Protein AF-A0A920AB53-F1 (afdb_monomer_lite)

Foldseek 3Di:
DDPDDDDDDFDDDVNHTDDPVPDDDPDDDDDDPVCVVVVVVVVVVVVVVVVVVVCVVPVVD

pLDDT: mean 87.67, std 10.24, range [51.41, 98.44]

Structure (mmCIF, N/CA/C/O backbone):
data_AF-A0A920AB53-F1
#
_entry.id   AF-A0A920AB53-F1
#
loop_
_atom_site.group_PDB
_atom_site.id
_atom_site.type_symbol
_atom_site.label_atom_id
_atom_site.label_alt_id
_atom_site.label_comp_id
_atom_site.label_asym_id
_atom_site.label_entity_id
_atom_site.label_seq_id
_atom_site.pdbx_PDB_ins_code
_atom_site.Cartn_x
_atom_site.Cartn_y
_atom_site.Cartn_z
_atom_site.occupancy
_atom_site.B_iso_or_equiv
_atom_site.auth_seq_id
_atom_site.auth_comp_id
_atom_site.auth_asym_id
_atom_site.auth_atom_id
_atom_site.pdbx_PDB_model_num
ATOM 1 N N . MET A 1 1 ? 27.790 -18.219 2.537 1.00 61.97 1 MET A N 1
ATOM 2 C CA . MET A 1 1 ? 28.110 -17.917 3.950 1.00 61.97 1 MET A CA 1
ATOM 3 C C . MET A 1 1 ? 28.499 -16.458 4.049 1.00 61.97 1 MET A C 1
ATOM 5 O O . MET A 1 1 ? 29.209 -15.982 3.172 1.00 61.97 1 MET A O 1
ATOM 9 N N . ALA A 1 2 ? 27.996 -15.758 5.061 1.00 73.12 2 ALA A N 1
ATOM 10 C CA . ALA A 1 2 ? 28.244 -14.338 5.236 1.00 73.12 2 ALA A CA 1
ATOM 11 C C . ALA A 1 2 ? 29.609 -14.083 5.888 1.00 73.12 2 ALA A C 1
ATOM 13 O O . ALA A 1 2 ? 29.873 -14.615 6.959 1.00 73.12 2 ALA A O 1
ATOM 14 N N . THR A 1 3 ? 30.462 -13.273 5.260 1.00 84.69 3 THR A N 1
ATOM 15 C CA . THR A 1 3 ? 31.809 -12.931 5.764 1.00 84.69 3 THR A CA 1
ATOM 16 C C . THR A 1 3 ? 31.888 -11.529 6.391 1.00 84.69 3 THR A C 1
ATOM 18 O O . THR A 1 3 ? 32.965 -11.086 6.775 1.00 84.69 3 THR A O 1
ATOM 21 N N . GLY A 1 4 ? 30.752 -10.834 6.520 1.00 89.44 4 GLY A N 1
ATOM 22 C CA . GLY A 1 4 ? 30.622 -9.490 7.095 1.00 89.44 4 GLY A CA 1
ATOM 23 C C . GLY A 1 4 ? 29.164 -9.009 7.091 1.00 89.44 4 GLY A C 1
ATOM 24 O O . GLY A 1 4 ? 28.284 -9.736 6.623 1.00 89.44 4 GLY A O 1
ATOM 25 N N . TYR A 1 5 ? 28.897 -7.796 7.592 1.00 90.06 5 TYR A N 1
ATOM 26 C CA . TYR A 1 5 ? 27.544 -7.222 7.640 1.00 90.06 5 TYR A CA 1
ATOM 27 C C . TYR A 1 5 ? 26.998 -6.939 6.239 1.00 90.06 5 TYR A C 1
ATOM 29 O O . TYR A 1 5 ? 27.548 -6.125 5.501 1.00 90.06 5 TYR A O 1
ATOM 37 N N . HIS A 1 6 ? 25.895 -7.592 5.888 1.00 88.06 6 HIS A N 1
ATOM 38 C CA . HIS A 1 6 ? 25.134 -7.301 4.679 1.00 88.06 6 HIS A CA 1
ATOM 39 C C . HIS A 1 6 ? 23.682 -7.745 4.836 1.00 88.06 6 HIS A C 1
ATOM 41 O O . HIS A 1 6 ? 23.352 -8.570 5.689 1.00 88.06 6 HIS A O 1
ATOM 47 N N . LEU A 1 7 ? 22.831 -7.209 3.966 1.00 87.94 7 LEU A N 1
ATOM 48 C CA . LEU A 1 7 ? 21.465 -7.667 3.771 1.00 87.94 7 LEU A CA 1
ATOM 49 C C . LEU A 1 7 ? 21.457 -8.754 2.691 1.00 87.94 7 LEU A C 1
ATOM 51 O O . LEU A 1 7 ? 21.921 -8.516 1.576 1.00 87.94 7 LEU A O 1
ATOM 55 N N . HIS A 1 8 ? 20.930 -9.934 3.012 1.00 84.88 8 HIS A N 1
ATOM 56 C CA . HIS A 1 8 ? 20.652 -10.969 2.020 1.00 84.88 8 HIS A CA 1
ATOM 57 C C . HIS A 1 8 ? 19.177 -10.908 1.616 1.00 84.88 8 HIS A C 1
ATOM 59 O O . HIS A 1 8 ? 18.303 -10.916 2.481 1.00 84.88 8 HIS A O 1
ATOM 65 N N . TYR A 1 9 ? 18.913 -10.855 0.313 1.00 84.81 9 TYR A N 1
ATOM 66 C CA . TYR A 1 9 ? 17.573 -10.936 -0.256 1.00 84.81 9 TYR A CA 1
ATOM 67 C C . TYR A 1 9 ? 17.554 -11.980 -1.373 1.00 84.81 9 TYR A C 1
ATOM 69 O O . TYR A 1 9 ? 18.518 -12.119 -2.127 1.00 84.81 9 TYR A O 1
ATOM 77 N N . GLU A 1 10 ? 16.444 -12.706 -1.474 1.00 85.88 10 GLU A N 1
ATOM 78 C CA . GLU A 1 10 ? 16.187 -13.691 -2.520 1.00 85.88 10 GLU A CA 1
ATOM 79 C C . GLU A 1 10 ? 14.772 -13.493 -3.067 1.00 85.88 10 GLU A C 1
ATOM 81 O O . GLU A 1 10 ? 13.835 -13.226 -2.313 1.00 85.88 10 GLU A O 1
ATOM 86 N N . PHE A 1 11 ? 14.611 -13.634 -4.384 1.00 84.06 11 PHE A N 1
ATOM 87 C CA . PHE A 1 11 ? 13.291 -13.693 -5.003 1.00 84.06 11 PHE A CA 1
ATOM 88 C C . PHE A 1 11 ? 12.958 -15.136 -5.349 1.00 84.06 11 PHE A C 1
ATOM 90 O O . PHE A 1 11 ? 13.796 -15.889 -5.858 1.00 84.06 11 PHE A O 1
ATOM 97 N N . ARG A 1 12 ? 11.705 -15.504 -5.078 1.00 84.25 12 ARG A N 1
ATOM 98 C CA . ARG A 1 12 ? 11.139 -16.785 -5.478 1.00 84.25 12 ARG A CA 1
ATOM 99 C C . ARG A 1 12 ? 9.867 -16.546 -6.271 1.00 84.25 12 ARG A C 1
ATOM 101 O O . ARG A 1 12 ? 8.937 -15.922 -5.767 1.00 84.25 12 ARG A O 1
ATOM 108 N N . VAL A 1 13 ? 9.806 -17.090 -7.481 1.00 79.00 13 VAL A N 1
ATOM 109 C CA . VAL A 1 13 ? 8.591 -17.092 -8.308 1.00 79.00 13 VAL A CA 1
ATOM 110 C C . VAL A 1 13 ? 8.063 -18.520 -8.335 1.00 79.00 13 VAL A C 1
ATOM 112 O O . VAL A 1 13 ? 8.775 -19.436 -8.742 1.00 79.00 13 VAL A O 1
ATOM 115 N N . ASN A 1 14 ? 6.842 -18.732 -7.836 1.00 84.62 14 ASN A N 1
ATOM 116 C CA . ASN A 1 14 ? 6.244 -20.067 -7.669 1.00 84.62 14 ASN A CA 1
ATOM 117 C C . ASN A 1 14 ? 7.155 -21.058 -6.910 1.00 84.62 14 ASN A C 1
ATOM 119 O O . ASN A 1 14 ? 7.198 -22.246 -7.219 1.00 84.62 14 ASN A O 1
ATOM 123 N N . GLY A 1 15 ? 7.921 -20.561 -5.933 1.00 81.88 15 GLY A N 1
ATOM 124 C CA . GLY A 1 15 ? 8.848 -21.364 -5.127 1.00 81.88 15 GLY A CA 1
ATOM 125 C C . GLY A 1 15 ? 10.220 -21.638 -5.761 1.00 81.88 15 GLY A C 1
ATOM 126 O O . GLY A 1 15 ? 11.097 -22.152 -5.069 1.00 81.88 15 GLY A O 1
ATOM 127 N N . MET A 1 16 ? 10.447 -21.263 -7.025 1.00 85.88 16 MET A N 1
ATOM 128 C CA . MET A 1 16 ? 11.738 -21.417 -7.708 1.00 85.88 16 MET A CA 1
ATOM 129 C C . MET A 1 16 ? 12.634 -20.195 -7.473 1.00 85.88 16 MET A C 1
ATOM 131 O O . MET A 1 16 ? 12.157 -19.065 -7.560 1.00 85.88 16 MET A O 1
ATOM 135 N N . HIS A 1 17 ? 13.924 -20.417 -7.190 1.00 85.44 17 HIS A N 1
ATOM 136 C CA . HIS A 1 17 ? 14.907 -19.333 -7.083 1.00 85.44 17 HIS A CA 1
ATOM 137 C C . HIS A 1 17 ? 15.065 -18.634 -8.433 1.00 85.44 17 HIS A C 1
ATOM 139 O O . HIS A 1 17 ? 15.232 -19.290 -9.461 1.00 85.44 17 HIS A O 1
ATOM 145 N N . THR A 1 18 ? 15.046 -17.308 -8.416 1.00 81.19 18 THR A N 1
ATOM 146 C CA . THR A 1 18 ? 15.215 -16.473 -9.610 1.00 81.19 18 THR A CA 1
ATOM 147 C C . THR A 1 18 ? 16.389 -15.526 -9.432 1.00 81.19 18 THR A C 1
ATOM 149 O O . THR A 1 18 ? 16.663 -15.110 -8.307 1.00 81.19 18 THR A O 1
ATOM 152 N N . ASP A 1 19 ? 17.057 -15.157 -10.528 1.00 81.62 19 ASP A N 1
ATOM 153 C CA . ASP A 1 19 ? 18.099 -14.131 -10.482 1.00 81.62 19 ASP A CA 1
ATOM 154 C C . ASP A 1 19 ? 17.473 -12.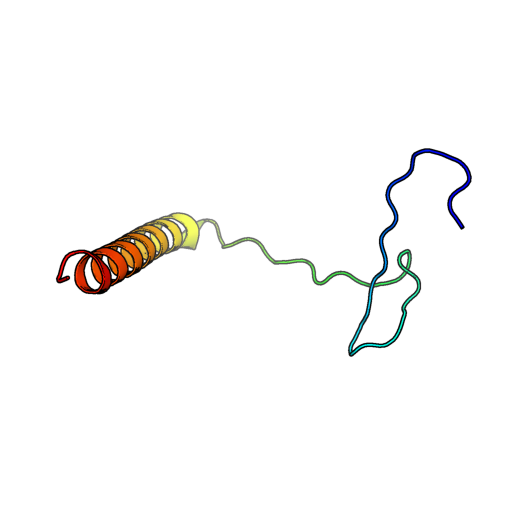787 -10.065 1.00 81.62 19 ASP A C 1
ATOM 156 O O . ASP A 1 19 ? 16.695 -12.213 -10.840 1.00 81.62 19 ASP A O 1
ATOM 160 N N . PRO A 1 20 ? 17.805 -12.279 -8.864 1.00 76.44 20 PRO A N 1
ATOM 161 C CA . PRO A 1 20 ? 17.178 -11.099 -8.291 1.00 76.44 20 PRO A CA 1
ATOM 162 C C . PRO A 1 20 ? 17.322 -9.830 -9.136 1.00 76.44 20 PRO A C 1
ATOM 164 O O . PRO A 1 20 ? 16.492 -8.934 -9.008 1.00 76.44 20 PRO A O 1
ATOM 167 N N . LEU A 1 21 ? 18.341 -9.740 -9.996 1.00 77.88 21 LEU A N 1
ATOM 168 C CA . LEU A 1 21 ? 18.581 -8.566 -10.841 1.00 77.88 21 LEU A CA 1
ATOM 169 C C . LEU A 1 21 ? 17.707 -8.549 -12.103 1.00 77.88 21 LEU A C 1
ATOM 171 O O . LEU A 1 21 ? 17.654 -7.538 -12.801 1.00 77.88 21 LEU A O 1
ATOM 175 N N . THR A 1 22 ? 17.033 -9.661 -12.408 1.00 78.94 22 THR A N 1
ATOM 176 C CA . THR A 1 22 ? 16.278 -9.848 -13.659 1.00 78.94 22 THR A CA 1
ATOM 177 C C . THR A 1 22 ? 14.788 -10.100 -13.447 1.00 78.94 22 THR A C 1
ATOM 179 O O . THR A 1 22 ? 14.019 -10.090 -14.413 1.00 78.94 22 THR A O 1
ATOM 182 N N . VAL A 1 23 ? 14.351 -10.298 -12.197 1.00 79.44 23 VAL A N 1
ATOM 183 C CA . VAL A 1 23 ? 12.928 -10.427 -11.874 1.00 79.44 23 VAL A CA 1
ATOM 184 C C . VAL A 1 23 ? 12.237 -9.110 -12.200 1.00 79.44 23 VAL A C 1
ATOM 186 O O . VAL A 1 23 ? 12.494 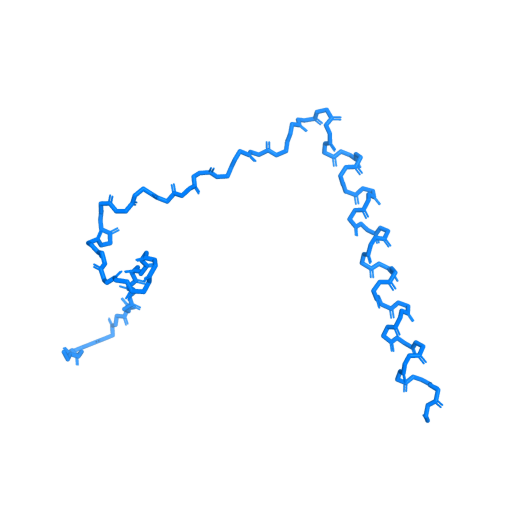-8.083 -11.574 1.00 79.44 23 VAL A O 1
ATOM 189 N N . LYS A 1 24 ? 11.308 -9.145 -13.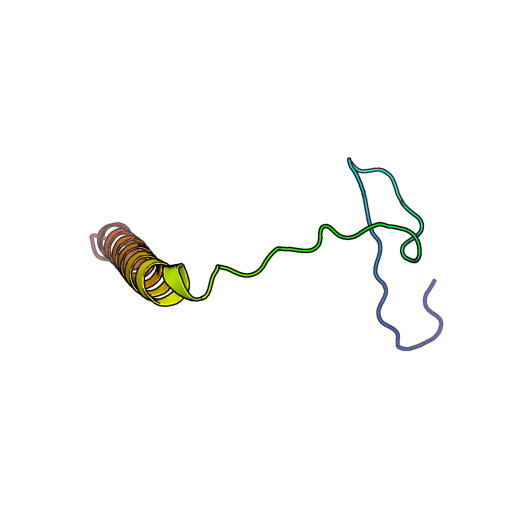159 1.00 78.00 24 LYS A N 1
ATOM 190 C CA . LYS A 1 24 ? 10.341 -8.062 -13.324 1.00 78.00 24 LYS A CA 1
ATOM 191 C C . LYS A 1 24 ? 9.439 -8.060 -12.100 1.00 78.00 24 LYS A C 1
ATOM 193 O O . LYS A 1 24 ? 8.562 -8.915 -11.976 1.00 78.00 24 LYS A O 1
ATOM 198 N N . LEU A 1 25 ? 9.679 -7.122 -11.194 1.00 77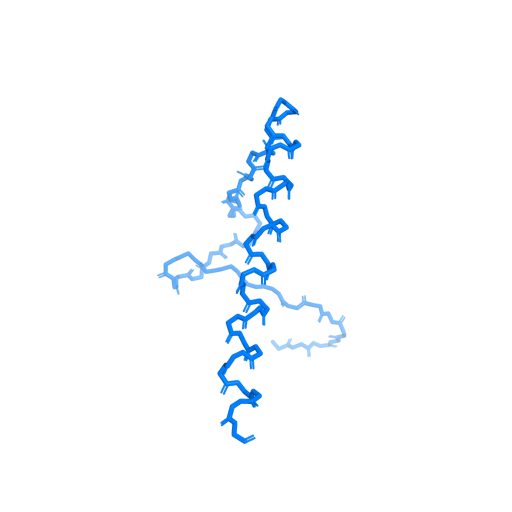.38 25 LEU A N 1
ATOM 199 C CA . LEU A 1 25 ? 8.731 -6.851 -10.129 1.00 77.38 25 LEU A CA 1
ATOM 200 C C . LEU A 1 25 ? 7.446 -6.327 -10.773 1.00 77.38 25 LEU A C 1
ATOM 202 O O . LEU A 1 25 ? 7.535 -5.524 -11.707 1.00 77.38 25 LEU A O 1
ATOM 206 N N . PRO A 1 26 ? 6.268 -6.804 -10.340 1.00 77.06 26 PRO A N 1
ATOM 207 C CA . PRO A 1 26 ? 5.030 -6.194 -10.777 1.00 77.06 26 PRO A CA 1
ATOM 208 C C . PRO A 1 26 ? 5.069 -4.737 -10.325 1.00 77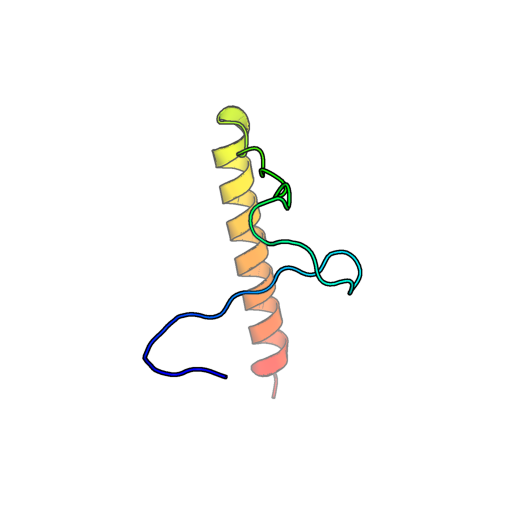.06 26 PRO A C 1
ATOM 210 O O . PRO A 1 26 ? 5.132 -4.459 -9.128 1.00 77.06 26 PRO A O 1
ATOM 213 N N . ASP A 1 27 ? 5.094 -3.823 -11.289 1.00 76.62 27 ASP A N 1
ATOM 214 C CA . ASP A 1 27 ? 4.878 -2.420 -10.988 1.00 76.62 27 ASP A CA 1
ATOM 215 C C . ASP A 1 27 ? 3.408 -2.269 -10.601 1.00 76.62 27 ASP A C 1
ATOM 217 O O . ASP A 1 27 ? 2.517 -2.776 -11.293 1.00 76.62 27 ASP A O 1
ATOM 22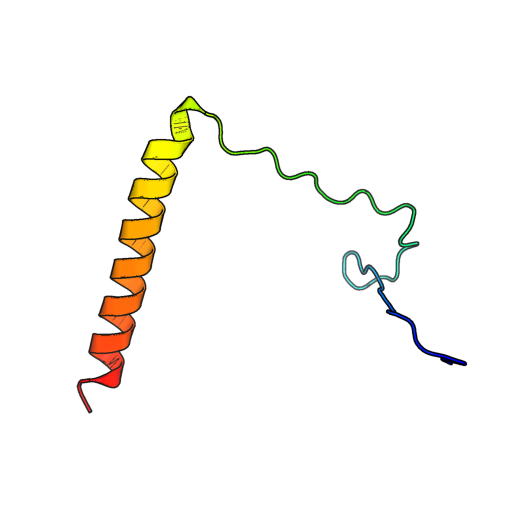1 N N . ALA A 1 28 ? 3.154 -1.661 -9.449 1.00 84.50 28 ALA A N 1
ATOM 222 C CA . ALA A 1 28 ? 1.794 -1.400 -9.024 1.00 84.50 28 ALA A CA 1
ATOM 223 C C . ALA A 1 28 ? 1.390 -0.050 -9.604 1.00 84.50 28 ALA A C 1
ATOM 225 O O . ALA A 1 28 ? 1.958 0.980 -9.237 1.00 84.50 28 ALA A O 1
ATOM 226 N N . GLU A 1 29 ? 0.394 -0.044 -10.488 1.00 89.31 29 GLU A N 1
ATOM 227 C CA . GLU A 1 29 ? -0.172 1.218 -10.949 1.00 89.31 29 GLU A CA 1
ATOM 228 C C . GLU A 1 29 ? -0.747 1.987 -9.747 1.00 89.31 29 GLU A C 1
ATOM 230 O O . GLU A 1 29 ? -1.468 1.409 -8.921 1.00 89.31 29 GLU A O 1
ATOM 235 N N . PRO A 1 30 ? -0.427 3.285 -9.603 1.00 90.56 30 PRO A N 1
ATOM 236 C CA . PRO A 1 30 ? -0.997 4.085 -8.538 1.00 90.56 30 PRO A CA 1
ATOM 237 C C . PRO A 1 30 ? -2.504 4.237 -8.749 1.00 90.56 30 PRO A C 1
ATOM 239 O O . PRO A 1 30 ? -2.998 4.285 -9.874 1.00 90.56 30 PRO A O 1
ATOM 242 N N . ILE A 1 31 ? -3.238 4.396 -7.648 1.00 93.62 31 ILE A N 1
ATOM 243 C CA . ILE A 1 31 ? -4.657 4.759 -7.705 1.00 93.62 31 ILE A CA 1
ATOM 244 C C . ILE A 1 31 ? -4.788 6.089 -8.449 1.00 93.62 31 ILE A C 1
ATOM 246 O O . ILE A 1 31 ? -4.078 7.050 -8.124 1.00 93.62 31 ILE A O 1
ATOM 250 N N . SER A 1 32 ? -5.701 6.137 -9.423 1.00 96.44 32 SER A N 1
ATOM 251 C CA . SER A 1 32 ? -5.951 7.339 -10.216 1.00 96.44 32 SER A CA 1
ATOM 252 C C . SER A 1 32 ? -6.297 8.525 -9.311 1.00 96.44 32 SER A C 1
ATOM 254 O O . SER A 1 32 ? -6.967 8.365 -8.288 1.00 96.44 32 SER A O 1
ATOM 256 N N . ASP A 1 33 ? -5.858 9.735 -9.671 1.00 96.12 33 ASP A N 1
ATOM 257 C CA . ASP A 1 33 ? -6.097 10.929 -8.844 1.00 96.12 33 ASP A CA 1
ATOM 258 C C . ASP A 1 33 ? -7.589 11.155 -8.565 1.00 96.12 33 ASP A C 1
ATOM 260 O O . ASP A 1 33 ? -7.963 11.511 -7.448 1.00 96.12 33 ASP A O 1
ATOM 264 N N . SER A 1 34 ? -8.446 10.851 -9.545 1.00 97.62 34 SER A N 1
ATOM 265 C CA . SER A 1 34 ? -9.907 10.909 -9.426 1.00 97.62 34 SER A CA 1
ATOM 266 C C . SER A 1 34 ? -10.500 9.933 -8.409 1.00 97.62 34 SER A C 1
ATOM 268 O O . SER A 1 34 ? -11.609 10.149 -7.929 1.00 97.62 34 SER A O 1
ATOM 270 N N . GLU A 1 35 ? -9.799 8.848 -8.083 1.00 97.69 35 GLU A N 1
ATOM 271 C CA . GLU A 1 35 ? -10.298 7.801 -7.189 1.00 97.69 35 GLU A CA 1
ATOM 272 C C . GLU A 1 35 ? -9.677 7.855 -5.792 1.00 97.69 35 GLU A C 1
ATOM 274 O O . GLU A 1 35 ? -10.202 7.219 -4.875 1.00 97.69 35 GLU A O 1
ATOM 279 N N . LYS A 1 36 ? -8.604 8.633 -5.592 1.00 97.31 36 LYS A N 1
ATOM 280 C CA . LYS A 1 36 ? -7.864 8.696 -4.320 1.00 97.31 36 LYS A CA 1
ATOM 281 C C . LYS A 1 36 ? -8.750 9.026 -3.122 1.00 97.31 36 LYS A C 1
ATOM 283 O O . LYS A 1 36 ? -8.681 8.329 -2.112 1.00 97.31 36 LYS A O 1
ATOM 288 N N . GLU A 1 37 ? -9.602 10.041 -3.229 1.00 97.94 37 GLU A N 1
ATOM 289 C CA . GLU A 1 37 ? -10.472 10.463 -2.121 1.00 97.94 37 GLU A CA 1
ATOM 290 C C . GLU A 1 37 ? -11.502 9.381 -1.761 1.00 97.94 37 GLU A C 1
ATOM 292 O O . GLU A 1 37 ? -11.708 9.045 -0.587 1.00 97.94 37 GLU A O 1
ATOM 297 N N . ARG A 1 38 ? -12.106 8.766 -2.785 1.00 98.00 38 ARG A N 1
ATOM 298 C CA . ARG A 1 38 ? -13.052 7.660 -2.609 1.00 98.00 38 ARG A CA 1
ATOM 299 C C . ARG A 1 38 ? -12.369 6.449 -1.979 1.00 98.00 38 ARG A C 1
ATOM 301 O O . ARG A 1 38 ? -12.932 5.839 -1.069 1.00 98.00 38 ARG A O 1
ATOM 308 N N . PHE A 1 39 ? -11.168 6.112 -2.443 1.00 97.75 39 PHE A N 1
ATOM 309 C CA . PHE A 1 39 ? -10.374 5.023 -1.891 1.00 97.75 39 PHE A CA 1
ATOM 310 C C . PHE A 1 39 ? -10.050 5.262 -0.416 1.00 97.75 39 PHE A C 1
ATOM 312 O O . PHE A 1 39 ? -10.307 4.386 0.407 1.00 97.75 39 PHE A O 1
ATOM 319 N N . GLN A 1 40 ? -9.550 6.449 -0.062 1.00 98.19 40 GLN A N 1
ATOM 320 C CA . GLN A 1 40 ? -9.218 6.795 1.324 1.00 98.19 40 GLN A CA 1
ATOM 321 C C . GLN A 1 40 ? -10.442 6.694 2.238 1.00 98.19 40 GLN A C 1
ATOM 323 O O . GLN A 1 40 ? -10.377 6.074 3.299 1.00 98.19 40 GLN A O 1
ATOM 328 N N . SER A 1 41 ? -11.580 7.224 1.789 1.00 98.31 41 SER A N 1
ATOM 329 C CA . SER A 1 41 ? -12.842 7.152 2.530 1.00 98.31 41 SER A CA 1
ATOM 330 C C . SER A 1 41 ? -13.292 5.710 2.771 1.00 98.31 41 SER A C 1
ATOM 332 O O . SER A 1 41 ? -13.773 5.381 3.857 1.00 98.31 41 SER A O 1
ATOM 334 N N . LEU A 1 42 ? -13.135 4.832 1.776 1.00 98.44 42 LEU A N 1
ATOM 335 C CA . LEU A 1 42 ? -13.460 3.412 1.908 1.00 98.44 42 LEU A CA 1
ATOM 336 C C . LEU A 1 42 ? -12.470 2.685 2.829 1.00 98.44 42 LEU A C 1
ATOM 338 O O . LEU A 1 42 ? -12.890 1.888 3.666 1.00 98.44 42 LEU A O 1
ATOM 342 N N . ALA A 1 43 ? -11.174 2.976 2.708 1.00 98.25 43 ALA A N 1
ATOM 343 C CA . ALA A 1 43 ? -10.132 2.370 3.529 1.00 98.25 43 ALA A CA 1
ATOM 344 C C . ALA A 1 43 ? -10.357 2.656 5.021 1.00 98.25 43 ALA A C 1
ATOM 346 O O . ALA A 1 43 ? -10.355 1.728 5.827 1.00 98.25 43 ALA A O 1
ATOM 347 N N . VAL A 1 44 ? -10.654 3.912 5.379 1.00 98.44 44 VAL A N 1
ATOM 348 C CA . VAL A 1 44 ? -10.976 4.300 6.763 1.00 98.44 44 VAL A CA 1
ATOM 349 C C . VAL A 1 44 ? -12.210 3.555 7.276 1.00 98.44 44 VAL A C 1
ATOM 351 O O . VAL A 1 44 ? -12.191 3.024 8.385 1.00 98.44 44 VAL A O 1
ATOM 354 N N . GLN A 1 45 ? -13.270 3.449 6.469 1.00 98.44 45 GLN A N 1
ATOM 355 C CA . GLN A 1 45 ? -14.469 2.694 6.852 1.00 98.44 45 GLN A CA 1
ATOM 356 C C . GLN A 1 45 ? -14.166 1.216 7.126 1.00 98.44 45 GLN A C 1
ATOM 358 O O . GLN A 1 45 ? -14.695 0.647 8.082 1.00 98.44 45 GLN A O 1
ATOM 363 N N . MET A 1 46 ? -13.319 0.591 6.305 1.00 98.44 46 MET A N 1
ATOM 364 C CA . MET A 1 46 ? -12.943 -0.813 6.474 1.00 98.44 46 MET A CA 1
ATOM 365 C C . MET A 1 46 ? -12.076 -1.031 7.714 1.00 98.44 46 MET A C 1
ATOM 367 O O . MET A 1 46 ? -12.347 -1.964 8.466 1.00 98.44 46 MET A O 1
ATOM 371 N N . ILE A 1 47 ? -11.097 -0.156 7.966 1.00 98.12 47 ILE A N 1
ATOM 372 C CA . ILE A 1 47 ? -10.259 -0.208 9.174 1.00 98.12 47 ILE A CA 1
ATOM 373 C C . ILE A 1 47 ? -11.137 -0.096 10.421 1.00 98.12 47 ILE A C 1
ATOM 375 O O . ILE A 1 47 ? -11.120 -0.990 11.261 1.00 98.12 47 ILE A O 1
ATOM 379 N N . ASN A 1 48 ? -12.013 0.911 10.475 1.00 98.00 48 ASN A N 1
ATOM 380 C CA . ASN A 1 48 ? -12.937 1.082 11.596 1.00 98.00 48 ASN A CA 1
ATOM 381 C C . ASN A 1 48 ? -13.830 -0.150 11.795 1.00 98.00 48 ASN A C 1
ATOM 383 O O . ASN A 1 48 ? -14.145 -0.525 12.924 1.00 98.00 48 ASN A O 1
ATOM 387 N N . ARG A 1 49 ? -14.276 -0.794 10.711 1.00 97.38 49 ARG A N 1
ATOM 388 C CA . ARG A 1 49 ? -15.079 -2.018 10.808 1.00 97.38 49 ARG A CA 1
ATOM 389 C C . ARG A 1 49 ? -14.276 -3.175 11.393 1.00 97.38 49 ARG A C 1
ATOM 391 O O . ARG A 1 49 ? -14.813 -3.903 12.223 1.00 97.38 49 ARG A O 1
ATOM 398 N N . ILE A 1 50 ? -13.028 -3.338 10.966 1.00 97.44 50 ILE A N 1
ATOM 399 C CA . ILE A 1 50 ? -12.120 -4.350 11.507 1.00 97.44 50 ILE A CA 1
ATOM 400 C C . ILE A 1 50 ? -11.910 -4.099 13.005 1.00 97.44 50 ILE A C 1
ATOM 402 O O . ILE A 1 50 ? -12.154 -5.008 13.794 1.00 97.44 50 ILE A O 1
ATOM 406 N N . ASP A 1 51 ? -11.586 -2.871 13.409 1.00 96.69 51 ASP A N 1
ATOM 407 C CA . ASP A 1 51 ? -11.360 -2.511 14.815 1.00 96.69 51 ASP A CA 1
ATOM 408 C C . ASP A 1 51 ? -12.589 -2.781 15.692 1.00 96.69 51 ASP A C 1
ATOM 410 O O . ASP A 1 51 ? -12.480 -3.368 16.768 1.00 96.69 51 ASP A O 1
ATOM 414 N N . ASN A 1 52 ? -13.784 -2.429 15.208 1.00 95.81 52 ASN A N 1
ATOM 415 C CA . ASN A 1 52 ? -15.029 -2.719 15.918 1.00 95.81 52 ASN A CA 1
ATOM 416 C C . ASN A 1 52 ? -15.264 -4.226 16.093 1.00 95.81 52 ASN A C 1
ATOM 418 O O . ASN A 1 52 ? -15.687 -4.654 17.165 1.00 95.81 52 ASN A O 1
ATOM 422 N N . LEU A 1 53 ? -14.988 -5.035 15.065 1.00 96.12 53 LEU A N 1
ATOM 423 C CA . LEU A 1 53 ? -15.115 -6.493 15.154 1.00 96.12 53 LEU A CA 1
ATOM 424 C C . LEU A 1 53 ? -14.107 -7.082 16.146 1.00 96.12 53 LEU A C 1
ATOM 426 O O . LEU A 1 53 ? -14.478 -7.942 16.944 1.00 96.12 53 LEU A O 1
ATOM 430 N N . TYR A 1 54 ? -12.864 -6.593 16.139 1.00 94.56 54 TYR A N 1
ATOM 431 C CA . TYR A 1 54 ? -11.867 -6.961 17.143 1.00 94.56 54 TYR A CA 1
ATOM 432 C C . TYR A 1 54 ? -12.380 -6.645 18.555 1.00 94.56 54 TYR A C 1
ATOM 434 O O . TYR A 1 54 ? -12.441 -7.537 19.399 1.00 94.56 54 TYR A O 1
ATOM 442 N N . LEU A 1 55 ? -12.831 -5.416 18.813 1.00 93.38 55 LEU A N 1
ATOM 443 C CA . LEU A 1 55 ? -13.351 -5.040 20.131 1.00 93.38 55 LEU A CA 1
ATOM 444 C C . LEU A 1 55 ? -14.555 -5.891 20.551 1.00 93.38 55 LEU A C 1
ATOM 446 O O . LEU A 1 55 ? -14.616 -6.316 21.698 1.00 93.38 55 LEU A O 1
ATOM 450 N N . GLN A 1 56 ? -15.479 -6.206 19.644 1.00 90.88 56 GLN A N 1
ATOM 451 C CA . GLN A 1 56 ? -16.621 -7.075 19.953 1.00 90.88 56 GLN A CA 1
ATOM 452 C C . GLN A 1 56 ? -16.204 -8.496 20.345 1.00 90.88 56 GLN A C 1
ATOM 454 O O . GLN A 1 56 ? -16.813 -9.085 21.232 1.00 90.88 56 GLN A O 1
ATOM 459 N N . ILE A 1 57 ? -15.179 -9.056 19.704 1.00 89.00 57 ILE A N 1
ATOM 460 C CA . ILE A 1 57 ? -14.712 -10.414 20.006 1.00 89.00 57 ILE A CA 1
ATOM 461 C C . ILE A 1 57 ? -13.953 -10.450 21.339 1.00 89.00 57 ILE A C 1
ATOM 463 O O . ILE A 1 57 ? -14.121 -11.388 22.118 1.00 89.00 57 ILE A O 1
ATOM 467 N N . TYR A 1 58 ? -13.125 -9.439 21.615 1.00 85.81 58 TYR A N 1
ATOM 468 C CA . TYR A 1 58 ? -12.211 -9.455 22.761 1.00 85.81 58 TYR A CA 1
ATOM 469 C C . TYR A 1 58 ? -12.741 -8.746 24.016 1.00 85.81 58 TYR A C 1
ATOM 471 O O . TYR A 1 58 ? -12.297 -9.088 25.105 1.00 85.81 58 TYR A O 1
ATOM 479 N N . ALA A 1 59 ? -13.685 -7.804 23.902 1.00 74.81 59 ALA A N 1
ATOM 480 C CA . ALA A 1 59 ? -14.272 -7.096 25.050 1.00 74.81 59 ALA A CA 1
ATOM 481 C C . ALA A 1 59 ? -15.529 -7.776 25.628 1.00 74.81 59 ALA A C 1
ATOM 483 O O . ALA A 1 59 ? -16.085 -7.297 26.612 1.00 74.81 59 ALA A O 1
ATOM 484 N N . VAL A 1 60 ? -16.000 -8.867 25.011 1.00 62.31 60 VAL A N 1
ATOM 485 C CA . VAL A 1 60 ? -17.158 -9.660 25.472 1.00 62.31 60 VAL A CA 1
ATOM 486 C C . VAL A 1 60 ? -16.728 -10.850 26.360 1.00 62.31 60 VAL A C 1
ATOM 488 O O . VAL A 1 60 ? -17.569 -11.649 26.759 1.00 62.31 60 VAL A O 1
ATOM 491 N N . ASN A 1 61 ? -15.442 -10.943 26.730 1.00 51.41 61 ASN A N 1
ATOM 492 C CA . ASN A 1 61 ? -14.934 -11.878 27.747 1.00 51.41 61 ASN A CA 1
ATOM 493 C C . ASN A 1 61 ? -14.516 -11.148 29.024 1.00 51.41 61 ASN A C 1
ATOM 495 O O . ASN A 1 61 ? -13.778 -10.145 28.902 1.00 51.41 61 ASN A O 1
#

Sequence (61 aa):
MATGYHLHYEFRVNGMHTDPLTVKLPDAEPISDSEKERFQSLAVQMINRIDNLYLQIYAVN

Radius of gyration: 20.69 Å; chains: 1; bounding box: 49×32×41 Å

Secondary structure (DSSP, 8-state):
--SSS-----EEETTEEE-TTT----PPPPPPHHHHHHHHHHHHHHHHHHHHHHHHHHTT-